Protein AF-A0A2H0S2I1-F1 (afdb_monomer_lite)

Structure (mmCIF, N/CA/C/O backbone):
data_AF-A0A2H0S2I1-F1
#
_entry.id   AF-A0A2H0S2I1-F1
#
loop_
_atom_site.group_PDB
_atom_site.id
_atom_site.type_symbol
_atom_site.label_atom_id
_atom_site.label_alt_id
_atom_site.label_comp_id
_atom_site.label_asym_id
_atom_site.label_entity_id
_atom_site.label_seq_id
_atom_site.pdbx_PDB_ins_code
_atom_site.Cartn_x
_atom_site.Cartn_y
_atom_site.Cartn_z
_atom_site.occupancy
_atom_site.B_iso_or_equiv
_atom_site.auth_seq_id
_atom_site.auth_comp_id
_atom_site.auth_asym_id
_atom_site.auth_atom_id
_atom_site.pdbx_PDB_model_num
ATOM 1 N N . MET A 1 1 ? 10.079 37.851 24.456 1.00 42.41 1 MET A N 1
ATOM 2 C CA . MET A 1 1 ? 9.460 38.008 23.129 1.00 42.41 1 MET A CA 1
ATOM 3 C C . MET A 1 1 ? 8.802 36.678 22.795 1.00 42.41 1 MET A C 1
ATOM 5 O O . MET A 1 1 ? 9.360 35.882 22.060 1.00 42.41 1 MET A O 1
ATOM 9 N N . ASP A 1 2 ? 7.877 36.242 23.648 1.00 37.94 2 ASP A N 1
ATOM 10 C CA . ASP A 1 2 ? 6.435 36.578 23.639 1.00 37.94 2 ASP A CA 1
ATOM 11 C C . ASP A 1 2 ? 5.716 35.738 22.579 1.00 37.94 2 ASP A C 1
ATOM 13 O O . ASP A 1 2 ? 5.990 35.874 21.396 1.00 37.94 2 ASP A O 1
ATOM 17 N N . SER A 1 3 ? 5.016 34.671 22.968 1.00 39.66 3 SER A N 1
ATOM 18 C CA . SER A 1 3 ? 3.694 34.637 23.629 1.00 39.66 3 SER A CA 1
ATOM 19 C C . SER A 1 3 ? 2.559 34.528 22.602 1.00 39.66 3 SER A C 1
ATOM 21 O O . SER A 1 3 ? 2.200 35.507 21.966 1.00 39.66 3 SER A O 1
ATOM 23 N N . THR A 1 4 ? 2.020 33.303 22.513 1.00 53.59 4 THR A N 1
ATOM 24 C CA . THR A 1 4 ? 0.587 32.940 22.613 1.00 53.59 4 THR A CA 1
ATOM 25 C C . THR A 1 4 ? -0.469 33.457 21.614 1.00 53.59 4 THR A C 1
ATOM 27 O O . THR A 1 4 ? -0.371 34.529 21.029 1.00 53.59 4 THR A O 1
ATOM 30 N N . ASN A 1 5 ? -1.566 32.669 21.582 1.00 48.72 5 ASN A N 1
ATOM 31 C CA . ASN A 1 5 ? -2.936 32.896 21.067 1.00 48.72 5 ASN A CA 1
ATOM 32 C C . ASN A 1 5 ? -3.163 32.331 19.652 1.00 48.72 5 ASN A C 1
ATOM 34 O O . ASN A 1 5 ? -2.622 32.845 18.688 1.00 48.72 5 ASN A O 1
ATOM 38 N N . LEU A 1 6 ? -3.876 31.226 19.393 1.00 41.97 6 LEU A N 1
ATOM 39 C CA . LEU A 1 6 ? -5.089 30.614 19.962 1.00 41.97 6 LEU A CA 1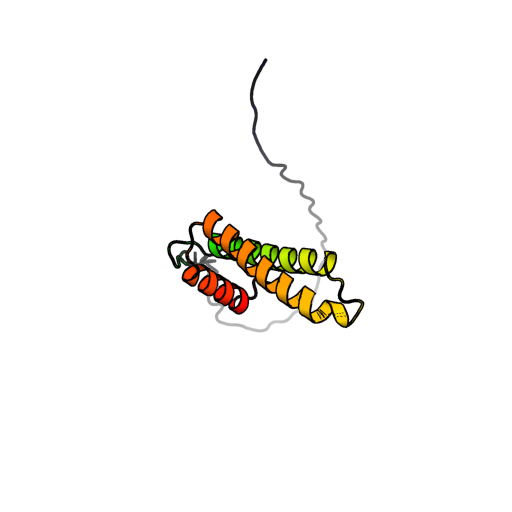
ATOM 40 C C . LEU A 1 6 ? -6.293 31.564 20.113 1.00 41.97 6 LEU A C 1
ATOM 42 O O . LEU A 1 6 ? -6.216 32.567 20.812 1.00 41.97 6 LEU A O 1
ATOM 46 N N . THR A 1 7 ? -7.434 31.101 19.583 1.00 48.38 7 THR A N 1
ATOM 47 C CA . THR A 1 7 ? -8.830 31.527 19.834 1.00 48.38 7 THR A CA 1
ATOM 48 C C . THR A 1 7 ? -9.416 32.619 18.937 1.00 48.38 7 THR A C 1
ATOM 50 O O . THR A 1 7 ? -8.709 33.532 18.551 1.00 48.38 7 THR A O 1
ATOM 53 N N . TRP A 1 8 ? -10.707 32.653 18.578 1.00 40.06 8 TRP A N 1
ATOM 54 C CA . TRP A 1 8 ? -11.888 31.758 18.536 1.00 40.06 8 TRP A CA 1
ATOM 55 C C . TRP A 1 8 ? -13.001 32.639 17.875 1.00 40.06 8 TRP A C 1
ATOM 57 O O . TRP A 1 8 ? -12.894 33.861 17.899 1.00 40.06 8 TRP A O 1
ATOM 67 N N . LYS A 1 9 ? -14.119 32.031 17.442 1.00 42.91 9 LYS A N 1
ATOM 68 C CA . LYS A 1 9 ? -15.490 32.610 17.318 1.00 42.91 9 LYS A CA 1
ATOM 69 C C . LYS A 1 9 ? -15.941 33.398 16.066 1.00 42.91 9 LYS A C 1
ATOM 71 O O . LYS A 1 9 ? -15.585 34.542 15.840 1.00 42.91 9 LYS A O 1
ATOM 76 N N . GLN A 1 10 ? -16.908 32.760 15.393 1.00 44.56 10 GLN A N 1
ATOM 77 C CA . GLN A 1 10 ? -18.297 33.198 15.147 1.00 44.56 10 GLN A CA 1
ATOM 78 C C . GLN A 1 10 ? -18.565 34.595 14.563 1.00 44.56 10 GLN A C 1
ATOM 80 O O . GLN A 1 10 ? -18.384 35.611 15.223 1.00 44.56 10 GLN A O 1
ATOM 85 N N . SER A 1 11 ? -19.204 34.615 13.389 1.00 44.44 11 SER A N 1
ATOM 86 C CA . SER A 1 11 ? -20.079 35.713 12.960 1.00 44.44 11 SER A CA 1
ATOM 87 C C . SER A 1 11 ? -21.494 35.184 12.745 1.00 44.44 11 SER A C 1
ATOM 89 O O . SER A 1 11 ? -21.731 34.302 11.922 1.00 44.44 11 SER A O 1
ATOM 91 N N . LEU A 1 12 ? -22.406 35.716 13.557 1.00 46.72 12 LEU A N 1
ATOM 92 C CA . LEU A 1 12 ? -23.855 35.597 13.460 1.00 46.72 12 LEU A CA 1
ATOM 93 C C . LEU A 1 12 ? -24.420 36.656 12.495 1.00 46.72 12 LEU A C 1
ATOM 95 O O . LEU A 1 12 ? -23.918 37.774 12.462 1.00 46.72 12 LEU A O 1
ATOM 99 N N . LEU A 1 13 ? -25.566 36.294 11.900 1.00 44.75 13 LEU A N 1
ATOM 100 C CA . LEU A 1 13 ? -26.735 37.119 11.537 1.00 44.75 13 LEU A CA 1
ATOM 101 C C . LEU A 1 13 ? -26.597 38.187 10.438 1.00 44.75 13 LEU A C 1
ATOM 103 O O . LEU A 1 13 ? -25.777 39.085 10.534 1.00 44.75 13 LEU A O 1
ATOM 107 N N . ILE A 1 14 ? -27.547 38.168 9.491 1.00 47.59 14 ILE A N 1
ATOM 108 C CA . ILE A 1 14 ? -28.485 39.281 9.238 1.00 47.59 14 ILE A CA 1
ATOM 109 C C . ILE A 1 14 ? -29.729 38.761 8.487 1.00 47.59 14 ILE A C 1
ATOM 111 O O . ILE A 1 14 ? -29.658 38.091 7.460 1.00 47.59 14 ILE A O 1
ATOM 115 N N . THR A 1 15 ? -30.870 39.098 9.078 1.00 48.97 15 THR A N 1
ATOM 116 C CA . THR A 1 15 ? -32.277 38.939 8.696 1.00 48.97 15 THR A CA 1
ATOM 117 C C . THR A 1 15 ? -32.673 39.834 7.518 1.00 48.97 15 THR A C 1
ATOM 119 O O . THR A 1 15 ? -32.336 41.009 7.582 1.00 48.97 15 THR A O 1
ATOM 122 N N . ILE A 1 16 ? -33.506 39.380 6.564 1.00 54.62 16 ILE A N 1
ATOM 123 C CA . ILE A 1 16 ? -34.476 40.263 5.871 1.00 54.62 16 ILE A CA 1
ATOM 124 C C . ILE A 1 16 ? -35.810 39.533 5.627 1.00 54.62 16 ILE A C 1
ATOM 126 O O . ILE A 1 16 ? -35.888 38.511 4.952 1.00 54.62 16 ILE A O 1
ATOM 130 N N . PHE A 1 17 ? -36.851 40.123 6.211 1.00 46.16 17 PHE A N 1
ATOM 131 C CA . PHE A 1 17 ? -38.281 39.861 6.073 1.00 46.16 17 PHE A CA 1
ATOM 132 C C . PHE A 1 17 ? -38.783 40.420 4.728 1.00 46.16 17 PHE A C 1
ATOM 134 O O . PHE A 1 17 ? -38.497 41.574 4.416 1.00 46.16 17 PHE A O 1
ATOM 141 N N . ALA A 1 18 ? -39.593 39.672 3.976 1.00 51.62 18 ALA A N 1
ATOM 142 C CA . ALA A 1 18 ? -40.397 40.234 2.889 1.00 51.62 18 ALA A CA 1
ATOM 143 C C . ALA A 1 18 ? -41.837 39.716 2.984 1.00 51.62 18 ALA A C 1
ATOM 145 O O . ALA A 1 18 ? -42.155 38.591 2.609 1.00 51.62 18 ALA A O 1
ATOM 146 N N . LEU A 1 19 ? -42.689 40.579 3.538 1.00 47.62 19 LEU A N 1
ATOM 147 C CA . LEU A 1 19 ? -44.146 40.517 3.504 1.00 47.62 19 LEU A CA 1
ATOM 148 C C . LEU A 1 19 ? -44.628 40.738 2.064 1.00 47.62 19 LEU A C 1
ATOM 150 O O . LEU A 1 19 ? -44.377 41.798 1.495 1.00 47.62 19 LEU A O 1
ATOM 154 N N . VAL A 1 20 ? -45.390 39.791 1.514 1.00 55.66 20 VAL A N 1
ATOM 155 C CA . VAL A 1 20 ? -46.304 40.059 0.397 1.00 55.66 20 VAL A CA 1
ATOM 156 C C . VAL A 1 20 ? -47.693 39.595 0.810 1.00 55.66 20 VAL A C 1
ATOM 158 O O . VAL A 1 20 ? -47.951 38.417 1.040 1.00 55.66 20 VAL A O 1
ATOM 161 N N . VAL A 1 21 ? -48.566 40.583 0.949 1.00 53.34 21 VAL A N 1
ATOM 162 C CA . VAL A 1 21 ? -50.007 40.464 1.148 1.00 53.34 21 VAL A CA 1
ATOM 163 C C . VAL A 1 21 ? -50.656 40.405 -0.235 1.00 53.34 21 VAL A C 1
ATOM 165 O O . VAL A 1 21 ? -50.249 41.176 -1.101 1.00 53.34 21 VAL A O 1
ATOM 168 N N . LEU A 1 22 ? -51.663 39.542 -0.428 1.00 48.12 22 LEU A N 1
ATOM 169 C CA . LEU A 1 22 ? -53.020 39.861 -0.930 1.00 48.12 22 LEU A CA 1
ATOM 170 C C . LEU A 1 22 ? -53.805 38.579 -1.319 1.00 48.12 22 LEU A C 1
ATOM 172 O O . LEU A 1 22 ? -53.205 37.512 -1.429 1.00 48.12 22 LEU A O 1
ATOM 176 N N . PRO A 1 23 ? -55.154 38.647 -1.410 1.00 56.94 23 PRO A N 1
ATOM 177 C CA . PRO A 1 23 ? -56.052 37.619 -0.893 1.00 56.94 23 PRO A CA 1
ATOM 178 C C . PRO A 1 23 ? -57.014 37.039 -1.955 1.00 56.94 23 PRO A C 1
ATOM 180 O O . PRO A 1 23 ? -56.964 37.374 -3.133 1.00 56.94 23 PRO A O 1
ATOM 183 N N . VAL A 1 24 ? -57.985 36.280 -1.438 1.00 48.06 24 VAL A N 1
ATOM 184 C CA . VAL A 1 24 ? -59.314 35.961 -1.989 1.00 48.06 24 VAL A CA 1
ATOM 185 C C . VAL A 1 24 ? -59.428 34.664 -2.800 1.00 48.06 24 VAL A C 1
ATOM 187 O O . VAL A 1 24 ? -59.160 34.607 -3.990 1.00 48.06 24 VAL A O 1
ATOM 190 N N . GLY A 1 25 ? -60.027 33.670 -2.136 1.00 46.81 25 GLY A N 1
ATOM 191 C CA . GLY A 1 25 ? -61.221 33.013 -2.665 1.00 46.81 25 GLY A CA 1
ATOM 192 C C . GLY A 1 25 ? -61.021 31.730 -3.463 1.00 46.81 25 GLY A C 1
ATOM 193 O O . GLY A 1 25 ? -60.927 31.760 -4.682 1.00 46.81 25 GLY A O 1
ATOM 194 N N . CYS A 1 26 ? -61.153 30.592 -2.783 1.00 39.84 26 CYS A N 1
ATOM 195 C CA . CYS A 1 26 ? -62.001 29.497 -3.255 1.00 39.84 26 CYS A CA 1
ATOM 196 C C . CYS A 1 26 ? -62.365 28.600 -2.071 1.00 39.84 26 CYS A C 1
ATOM 198 O O . CYS A 1 26 ? -61.513 28.050 -1.379 1.00 39.84 26 CYS A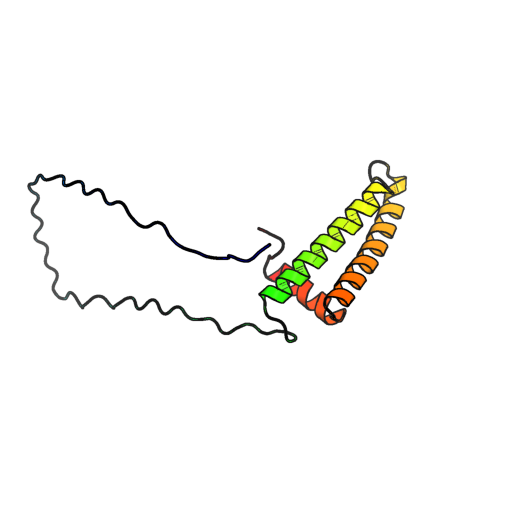 O 1
ATOM 200 N N . THR A 1 27 ? -63.663 28.514 -1.821 1.00 52.22 27 THR A N 1
ATOM 201 C CA . THR A 1 27 ? -64.309 27.644 -0.845 1.00 52.22 27 THR A CA 1
ATOM 202 C C . THR A 1 27 ? -64.124 26.180 -1.223 1.00 52.22 27 THR A C 1
ATOM 204 O O . THR A 1 27 ? -64.558 25.781 -2.300 1.00 52.22 27 THR A O 1
ATOM 207 N N . TYR A 1 28 ? -63.601 25.368 -0.307 1.00 49.06 28 TYR A N 1
ATOM 208 C CA . TYR A 1 28 ? -63.945 23.949 -0.243 1.00 49.06 28 TYR A CA 1
ATOM 209 C C . TYR A 1 28 ? -64.235 23.581 1.209 1.00 49.06 28 TYR A C 1
ATOM 211 O O . TYR A 1 28 ? -63.347 23.505 2.053 1.00 49.06 28 TYR A O 1
ATOM 219 N N . VAL A 1 29 ? -65.523 23.393 1.486 1.00 52.25 29 VAL A N 1
ATOM 220 C CA . VAL A 1 29 ? -66.009 22.659 2.649 1.00 52.25 29 VAL A CA 1
ATOM 221 C C . VAL A 1 29 ? -65.860 21.184 2.302 1.00 52.25 29 VAL A C 1
ATOM 223 O O . VAL A 1 29 ? -66.599 20.691 1.456 1.00 52.25 29 VAL A O 1
ATOM 226 N N . LEU A 1 30 ? -64.918 20.490 2.937 1.00 51.81 30 LEU A N 1
ATOM 227 C CA . LEU A 1 30 ? -64.938 19.035 3.057 1.00 51.81 30 LEU A CA 1
ATOM 228 C C . LEU A 1 30 ? -64.475 18.661 4.466 1.00 51.81 30 LEU A C 1
ATOM 230 O O . LEU A 1 30 ? -63.362 18.948 4.894 1.00 51.81 30 LEU A O 1
ATOM 234 N N . THR A 1 31 ? -65.418 18.065 5.175 1.00 54.25 31 THR A N 1
ATOM 235 C CA . THR A 1 31 ? -65.344 17.437 6.488 1.00 54.25 31 THR A CA 1
ATOM 236 C C . THR A 1 31 ? -64.117 16.546 6.666 1.00 54.25 31 THR A C 1
ATOM 238 O O . THR A 1 31 ? -63.854 15.677 5.833 1.00 54.25 31 THR A O 1
ATOM 241 N N . ARG A 1 32 ? -63.444 16.678 7.811 1.00 41.34 32 ARG A N 1
ATOM 242 C CA . ARG A 1 32 ? -62.716 15.566 8.422 1.00 41.34 32 ARG A CA 1
ATOM 243 C C . ARG A 1 32 ? -62.804 15.671 9.943 1.00 41.34 32 ARG A C 1
ATOM 245 O O . ARG A 1 32 ? -62.176 16.533 10.551 1.00 41.34 32 ARG A O 1
ATOM 252 N N . GLU A 1 33 ? -63.663 14.824 10.501 1.00 55.78 33 GLU A N 1
ATOM 253 C CA . GLU A 1 33 ? -63.546 14.305 11.861 1.00 55.78 33 GLU A CA 1
ATOM 254 C C . GLU A 1 33 ? -62.127 13.743 12.079 1.00 55.78 33 GLU A C 1
ATOM 256 O O . GLU A 1 33 ? -61.498 13.233 11.147 1.00 55.78 33 GLU A O 1
ATOM 261 N N . ASP A 1 34 ? -61.654 13.881 13.318 1.00 59.53 34 ASP A N 1
ATOM 262 C CA . ASP A 1 34 ? -60.508 13.191 13.920 1.00 59.53 34 ASP A CA 1
ATOM 263 C C . ASP A 1 34 ? -59.108 13.541 13.384 1.00 59.53 34 ASP A C 1
ATOM 265 O O . ASP A 1 34 ? -58.412 12.740 12.761 1.00 59.53 34 ASP A O 1
ATOM 269 N N . ALA A 1 35 ? -58.638 14.749 13.709 1.00 53.69 35 ALA A N 1
ATOM 270 C CA . ALA A 1 35 ? -57.206 15.040 13.727 1.00 53.69 35 ALA A CA 1
ATOM 271 C C . ALA A 1 35 ? -56.610 14.572 15.068 1.00 53.69 35 ALA A C 1
ATOM 273 O O . ALA A 1 35 ? -56.604 15.316 16.051 1.00 53.69 35 ALA A O 1
ATOM 274 N N . GLU A 1 36 ? -56.116 13.331 15.105 1.00 66.25 36 GLU A N 1
ATOM 275 C CA . GLU A 1 36 ? -55.151 12.899 16.120 1.00 66.25 36 GLU A CA 1
ATOM 276 C C . GLU A 1 36 ? -53.957 13.875 16.155 1.00 66.25 36 GLU A C 1
ATOM 278 O O . GLU A 1 36 ? -53.507 14.340 15.099 1.00 66.25 36 GLU A O 1
ATOM 283 N N . PRO A 1 37 ? -53.419 14.212 17.343 1.00 63.06 37 PRO A N 1
ATOM 284 C CA . PRO A 1 37 ? -52.242 15.062 17.435 1.00 63.06 37 PRO A CA 1
ATOM 285 C C . PRO A 1 37 ? -51.065 14.379 16.732 1.00 63.06 37 PRO A C 1
ATOM 287 O O . PRO A 1 37 ? -50.732 13.232 17.028 1.00 63.06 37 PRO A O 1
ATOM 290 N N . ALA A 1 38 ? -50.431 15.095 15.800 1.00 64.12 38 ALA A N 1
ATOM 291 C CA . ALA A 1 38 ? -49.246 14.613 15.103 1.00 64.12 38 ALA A CA 1
ATOM 292 C C . ALA A 1 38 ? -48.187 14.143 16.123 1.00 64.12 38 ALA A C 1
ATOM 294 O O . ALA A 1 38 ? -47.877 14.897 17.054 1.00 64.12 38 ALA A O 1
ATOM 295 N N . PRO A 1 39 ? -47.620 12.930 15.977 1.00 54.88 39 PRO A N 1
ATOM 296 C CA . PRO A 1 39 ? -46.574 12.470 16.872 1.00 54.88 39 PRO A CA 1
ATOM 297 C C . PRO A 1 39 ? -45.358 13.386 16.732 1.00 54.88 39 PRO A C 1
ATOM 299 O O . PRO A 1 39 ? -44.842 13.611 15.635 1.00 54.88 39 PRO A O 1
ATOM 302 N N . SER A 1 40 ? -44.926 13.926 17.872 1.00 52.97 40 SER A N 1
ATOM 303 C CA . SER A 1 40 ? -43.668 14.647 18.032 1.00 52.97 40 SER A CA 1
ATOM 304 C C . SER A 1 40 ? -42.543 13.819 17.416 1.00 52.97 40 SER A C 1
ATOM 306 O O . SER A 1 40 ? -42.257 12.717 17.884 1.00 52.97 40 SER A O 1
ATOM 308 N N . ILE A 1 41 ? -41.922 14.331 16.351 1.00 62.09 41 ILE A N 1
ATOM 309 C CA . ILE A 1 41 ? -40.712 13.745 15.776 1.00 62.09 41 ILE A CA 1
ATOM 310 C C . ILE A 1 41 ? -39.581 14.046 16.761 1.00 62.09 41 ILE A C 1
ATOM 312 O O . ILE A 1 41 ? -38.833 15.010 16.609 1.00 62.09 41 ILE A O 1
ATOM 316 N N . GLU A 1 42 ? -39.475 13.231 17.807 1.00 58.78 42 GLU A N 1
ATOM 317 C CA . GLU A 1 42 ? -38.229 13.091 18.541 1.00 58.78 42 GLU A CA 1
ATOM 318 C C . GLU A 1 42 ? -37.216 12.511 17.556 1.00 58.78 42 GLU A C 1
ATOM 320 O O . GLU A 1 42 ? -37.232 11.328 17.218 1.00 58.78 42 GLU A O 1
ATOM 325 N N . GLN A 1 43 ? -36.346 13.377 17.037 1.00 47.47 43 GLN A N 1
ATOM 326 C CA . GLN A 1 43 ? -35.117 12.957 16.385 1.00 47.47 43 GLN A CA 1
ATOM 327 C C . GLN A 1 43 ? -34.244 12.286 17.448 1.00 47.47 43 GLN A C 1
ATOM 329 O O . GLN A 1 43 ? -33.333 12.894 18.005 1.00 47.47 43 GLN A O 1
ATOM 334 N N . THR A 1 44 ? -34.521 11.020 17.753 1.00 44.41 44 THR A N 1
ATOM 335 C CA . THR A 1 44 ? -33.559 10.154 18.419 1.00 44.41 44 THR A CA 1
ATOM 336 C C . THR A 1 44 ? -32.388 9.997 17.465 1.00 44.41 44 THR A C 1
ATOM 338 O O . THR A 1 44 ? -32.400 9.154 16.568 1.00 44.41 44 THR A O 1
ATOM 341 N N . THR A 1 45 ? -31.369 10.836 17.638 1.00 47.12 45 THR A N 1
ATOM 342 C CA . THR A 1 45 ? -30.009 10.533 17.212 1.00 47.12 45 THR A CA 1
ATOM 343 C C . THR A 1 45 ? -29.623 9.233 17.908 1.00 47.12 45 THR A C 1
ATOM 345 O O . THR A 1 45 ? -29.137 9.247 19.037 1.00 47.12 45 THR A O 1
ATOM 348 N N . GLN A 1 46 ? -29.920 8.096 17.274 1.00 44.81 46 GLN A N 1
ATOM 349 C CA . GLN A 1 46 ? -29.402 6.802 17.688 1.00 44.81 46 GLN A CA 1
ATOM 350 C C . GLN A 1 46 ? -27.891 6.879 17.529 1.00 44.81 46 GLN A C 1
ATOM 352 O O . GLN A 1 46 ? -27.337 6.731 16.440 1.00 44.81 46 GLN A O 1
ATOM 357 N N . GLN A 1 47 ? -27.235 7.200 18.634 1.00 47.91 47 GLN A N 1
ATOM 358 C CA . GLN A 1 47 ? -25.800 7.166 18.775 1.00 47.91 47 GLN A CA 1
ATOM 359 C C . GLN A 1 47 ? -25.408 5.689 18.676 1.00 47.91 47 GLN A C 1
ATOM 361 O O . GLN A 1 47 ? -25.461 4.948 19.652 1.00 47.91 47 GLN A O 1
ATOM 366 N N . LYS A 1 48 ? -25.151 5.239 17.444 1.00 64.81 48 LYS A N 1
ATOM 367 C CA . LYS A 1 48 ? -24.710 3.880 17.137 1.00 64.81 48 LYS A CA 1
ATOM 368 C C . LYS A 1 48 ? -23.462 3.614 17.975 1.00 64.81 48 LYS A C 1
ATOM 370 O O . LYS A 1 48 ? -22.514 4.398 17.910 1.00 64.81 48 LYS A O 1
ATOM 375 N N . GLU A 1 49 ? -23.499 2.566 18.794 1.00 67.62 49 GLU A N 1
ATOM 376 C CA . GLU A 1 49 ? -22.371 2.202 19.652 1.00 67.62 49 GLU A CA 1
ATOM 377 C C . GLU A 1 49 ? -21.077 2.098 18.827 1.00 67.62 49 GLU A C 1
ATOM 379 O O . GLU A 1 49 ? -21.121 1.678 17.662 1.00 67.62 49 GLU A O 1
ATOM 384 N N . PRO A 1 50 ? -19.927 2.509 19.392 1.00 70.19 50 PRO A N 1
ATOM 385 C CA . PRO A 1 50 ? -18.665 2.488 18.668 1.00 70.19 50 PRO A CA 1
ATOM 386 C C . PRO A 1 50 ? -18.305 1.053 18.248 1.00 70.19 50 PRO A C 1
ATOM 388 O O . PRO A 1 50 ? -18.134 0.175 19.091 1.00 70.19 50 PRO A O 1
ATOM 391 N N . ASP A 1 51 ? -18.169 0.815 16.936 1.00 77.69 51 ASP A N 1
ATOM 392 C CA . ASP A 1 51 ? -17.748 -0.476 16.365 1.00 77.69 51 ASP A CA 1
ATOM 393 C C . ASP A 1 51 ? -16.239 -0.683 16.576 1.00 77.69 51 ASP A C 1
ATOM 395 O O . ASP A 1 51 ? -15.400 -0.340 15.730 1.00 77.69 51 ASP A O 1
ATOM 399 N N . VAL A 1 52 ? -15.897 -1.216 17.749 1.00 83.88 52 VAL A N 1
ATOM 400 C CA . VAL A 1 52 ? -14.527 -1.567 18.129 1.00 83.88 52 VAL A CA 1
ATOM 401 C C . VAL A 1 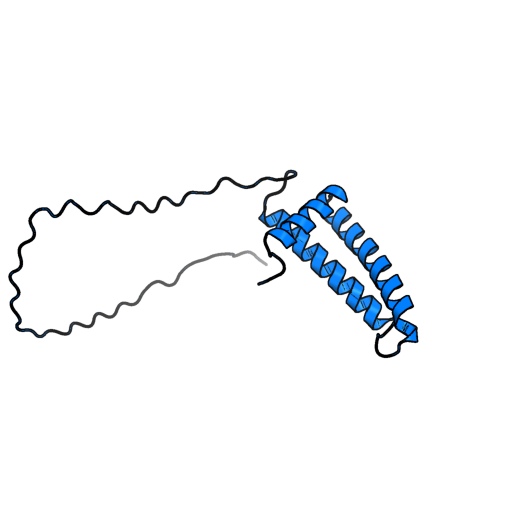52 ? -14.224 -2.991 17.664 1.00 83.88 52 VAL A C 1
ATOM 403 O O . VAL A 1 52 ? -14.764 -3.963 18.192 1.00 83.88 52 VAL A O 1
ATOM 406 N N . ARG A 1 53 ? -13.316 -3.132 16.693 1.00 82.06 53 ARG A N 1
ATOM 407 C CA . ARG A 1 53 ? -12.831 -4.430 16.189 1.00 82.06 53 ARG A CA 1
ATOM 408 C C . ARG A 1 53 ? -11.321 -4.478 16.270 1.00 82.06 53 ARG A C 1
ATOM 410 O O . ARG A 1 53 ? -10.657 -3.514 15.904 1.00 82.06 53 ARG A O 1
ATOM 417 N N . ASN A 1 54 ? -10.778 -5.608 16.721 1.00 81.75 54 ASN A N 1
ATOM 418 C CA . ASN A 1 54 ? -9.334 -5.791 16.915 1.00 81.75 54 ASN A CA 1
ATOM 419 C C . ASN A 1 54 ? -8.704 -4.693 17.803 1.00 81.75 54 ASN A C 1
ATOM 421 O O . ASN A 1 54 ? -7.562 -4.309 17.589 1.00 81.75 54 ASN A O 1
ATOM 425 N N . GLY A 1 55 ? -9.469 -4.147 18.757 1.00 88.50 55 GLY A N 1
ATOM 426 C CA . GLY A 1 55 ? -9.022 -3.045 19.616 1.00 88.50 55 GLY A CA 1
ATOM 427 C C . GLY A 1 55 ? -8.970 -1.665 18.946 1.00 88.50 55 GLY A C 1
ATOM 428 O O . GLY A 1 55 ? -8.522 -0.726 19.588 1.00 88.50 55 GLY A O 1
ATOM 429 N N . MET A 1 56 ? -9.440 -1.525 17.701 1.00 93.62 56 MET A N 1
ATOM 430 C CA . MET A 1 56 ? -9.428 -0.270 16.939 1.00 93.62 56 MET A CA 1
ATOM 431 C C . MET A 1 56 ? -10.845 0.194 16.603 1.00 93.62 56 MET A C 1
ATOM 433 O O . MET A 1 56 ? -11.727 -0.620 16.306 1.00 93.62 56 MET A O 1
ATOM 437 N N . SER A 1 57 ? -11.051 1.507 16.582 1.00 95.50 57 SER A N 1
ATOM 438 C CA . SER A 1 57 ? -12.250 2.143 16.034 1.00 95.50 57 SER A CA 1
ATOM 439 C C . SER A 1 57 ? -12.302 2.024 14.507 1.00 95.50 57 SER A C 1
ATOM 441 O O . SER A 1 57 ? -11.290 1.814 13.840 1.00 95.50 57 SER A O 1
ATOM 443 N N . GLU A 1 58 ? -13.487 2.189 13.918 1.00 95.19 58 GLU A N 1
ATOM 444 C CA . GLU A 1 58 ? -13.635 2.187 12.457 1.00 95.19 58 GLU A CA 1
ATOM 445 C C . GLU A 1 58 ? -12.800 3.279 11.776 1.00 95.19 58 GLU A C 1
ATOM 447 O O . GLU A 1 58 ? -12.199 3.030 10.735 1.00 95.19 58 GLU A O 1
ATOM 452 N N . SER A 1 59 ? -12.708 4.467 12.379 1.00 94.56 59 SER A N 1
ATOM 453 C CA . SER A 1 59 ? -11.920 5.571 11.823 1.00 94.56 59 SER A CA 1
ATOM 454 C C . SER A 1 59 ? -10.427 5.236 11.752 1.00 94.56 59 SER A C 1
ATOM 456 O O . SER A 1 59 ? -9.763 5.585 10.775 1.00 94.56 59 SER A O 1
ATOM 458 N N . GLU A 1 60 ? -9.894 4.547 12.762 1.00 96.38 60 GLU A N 1
ATOM 459 C CA . GLU A 1 60 ? -8.503 4.080 12.760 1.00 96.38 60 GLU A CA 1
ATOM 460 C C . GLU A 1 60 ? -8.292 3.007 11.692 1.00 96.38 60 GLU A C 1
ATOM 462 O O . GLU A 1 60 ? -7.365 3.117 10.892 1.00 96.38 60 GLU A O 1
ATOM 467 N N . ARG A 1 61 ? -9.193 2.018 11.604 1.00 97.56 61 ARG A N 1
ATOM 468 C CA . ARG A 1 61 ? -9.121 0.971 10.570 1.00 97.56 61 ARG A CA 1
ATOM 469 C C . ARG A 1 61 ? -9.201 1.556 9.160 1.00 97.56 61 ARG A C 1
ATOM 471 O O . ARG A 1 61 ? -8.451 1.127 8.289 1.00 97.56 61 ARG A O 1
ATOM 478 N N . ARG A 1 62 ? -10.047 2.567 8.944 1.00 96.56 62 ARG A N 1
ATOM 479 C CA . ARG A 1 62 ? -10.132 3.291 7.670 1.00 96.56 62 ARG A CA 1
ATOM 480 C C . ARG A 1 62 ? -8.838 4.034 7.350 1.00 96.56 62 ARG A C 1
ATOM 482 O O . ARG A 1 62 ? -8.353 3.942 6.232 1.00 96.56 62 ARG A O 1
ATOM 489 N N . THR A 1 63 ? -8.245 4.699 8.338 1.00 97.25 63 THR A N 1
ATOM 490 C CA . THR A 1 63 ? -6.950 5.375 8.160 1.00 97.25 63 THR A CA 1
ATOM 491 C C . THR A 1 63 ? -5.863 4.380 7.752 1.00 97.25 63 THR A C 1
ATOM 493 O O . THR A 1 63 ? -5.115 4.634 6.814 1.00 97.25 63 THR A O 1
ATOM 496 N N . ILE A 1 64 ? -5.802 3.220 8.413 1.00 97.94 64 ILE A N 1
ATOM 497 C CA . ILE A 1 64 ? -4.857 2.151 8.062 1.00 97.94 64 ILE A CA 1
ATOM 498 C C . ILE A 1 64 ? -5.108 1.659 6.633 1.00 97.94 64 ILE A C 1
ATOM 500 O O . ILE A 1 64 ? -4.161 1.516 5.861 1.00 97.94 64 ILE A O 1
ATOM 504 N N . PHE A 1 65 ? -6.371 1.432 6.265 1.00 98.06 65 PHE A N 1
ATOM 505 C CA . PHE A 1 65 ? -6.753 1.020 4.917 1.00 98.06 65 PHE A CA 1
ATOM 506 C C . PHE A 1 65 ? -6.283 2.019 3.850 1.00 98.06 65 PHE A C 1
ATOM 508 O O . PHE A 1 65 ? -5.649 1.622 2.874 1.00 98.06 65 PHE A O 1
ATOM 515 N N . ASP A 1 66 ? -6.515 3.315 4.060 1.00 97.38 66 ASP A N 1
ATOM 516 C CA . ASP A 1 66 ? -6.092 4.366 3.130 1.00 97.38 66 ASP A CA 1
ATOM 517 C C . ASP A 1 66 ? -4.560 4.405 2.970 1.00 97.38 66 ASP A C 1
ATOM 519 O O . ASP A 1 66 ? -4.042 4.586 1.858 1.00 97.38 66 ASP A O 1
ATOM 523 N N . THR A 1 67 ? -3.818 4.175 4.058 1.00 98.12 67 THR A N 1
ATOM 524 C CA . THR A 1 67 ? -2.354 4.075 4.023 1.00 98.12 67 THR A CA 1
ATOM 525 C C . THR A 1 67 ? -1.891 2.836 3.248 1.00 98.12 67 THR A C 1
ATOM 527 O O . THR A 1 67 ? -0.974 2.946 2.434 1.00 98.12 67 THR A O 1
ATOM 530 N N . LEU A 1 68 ? -2.540 1.678 3.424 1.00 98.31 68 LEU A N 1
ATOM 531 C CA . LEU A 1 68 ? -2.244 0.454 2.661 1.00 98.31 68 LEU A CA 1
ATOM 532 C C . LEU A 1 68 ? -2.481 0.651 1.157 1.00 98.31 68 LEU A C 1
ATOM 534 O O . LEU A 1 68 ? -1.619 0.324 0.345 1.00 98.31 68 LEU A O 1
ATOM 538 N N . VAL A 1 69 ? -3.604 1.265 0.778 1.00 97.94 69 VAL A N 1
ATOM 539 C CA . VAL A 1 69 ? -3.918 1.582 -0.627 1.00 97.94 69 VAL A CA 1
ATOM 540 C C . VAL A 1 69 ? -2.899 2.561 -1.215 1.00 97.94 69 VAL A C 1
ATOM 542 O O . VAL A 1 69 ? -2.487 2.438 -2.372 1.00 97.94 69 VAL A O 1
ATOM 545 N N . SER A 1 70 ? -2.465 3.542 -0.424 1.00 97.69 70 SER A N 1
ATOM 546 C CA . SER A 1 70 ? -1.429 4.491 -0.837 1.00 97.69 70 SER A CA 1
ATOM 547 C C . SER A 1 70 ? -0.072 3.807 -1.028 1.00 97.69 70 SER A C 1
ATOM 549 O O . SER A 1 70 ? 0.633 4.118 -1.989 1.00 97.69 70 SER A O 1
ATOM 551 N N . ALA A 1 71 ? 0.269 2.844 -0.168 1.00 98.31 71 ALA A N 1
ATOM 552 C CA . ALA A 1 71 ? 1.468 2.021 -0.287 1.00 98.31 71 ALA A CA 1
ATOM 553 C C . ALA A 1 71 ? 1.456 1.167 -1.566 1.00 98.31 71 ALA A C 1
ATOM 555 O O . ALA A 1 71 ? 2.428 1.198 -2.318 1.00 98.31 71 ALA A O 1
ATOM 556 N N . GLU A 1 72 ? 0.348 0.490 -1.881 1.00 98.44 72 GLU A N 1
ATOM 557 C CA . GLU A 1 72 ? 0.199 -0.266 -3.137 1.00 98.44 72 GLU A CA 1
ATOM 558 C C . GLU A 1 72 ? 0.321 0.635 -4.370 1.00 98.44 72 GLU A C 1
ATOM 560 O O . GLU A 1 72 ? 1.014 0.318 -5.337 1.00 98.44 72 GLU A O 1
ATOM 565 N N . ARG A 1 73 ? -0.323 1.808 -4.336 1.00 98.38 73 ARG A N 1
ATOM 566 C CA . ARG A 1 73 ? -0.230 2.780 -5.430 1.00 98.38 73 ARG A CA 1
ATOM 567 C C . ARG A 1 73 ? 1.208 3.248 -5.638 1.00 98.38 73 ARG A C 1
ATOM 569 O O . ARG A 1 73 ? 1.621 3.426 -6.784 1.00 98.38 73 ARG A O 1
ATOM 576 N N . LYS A 1 74 ? 1.952 3.449 -4.547 1.00 98.56 74 LYS A N 1
ATOM 577 C CA . LYS A 1 74 ? 3.367 3.809 -4.595 1.00 98.56 74 LYS A CA 1
ATOM 578 C C . LYS A 1 74 ? 4.214 2.672 -5.168 1.00 98.56 74 LYS A C 1
ATOM 580 O O . LYS A 1 74 ? 4.999 2.942 -6.067 1.00 98.56 74 LYS A O 1
ATOM 585 N N . ALA A 1 75 ? 4.016 1.434 -4.713 1.00 98.69 75 ALA A N 1
ATOM 586 C CA . ALA A 1 75 ? 4.716 0.260 -5.239 1.00 98.69 75 ALA A CA 1
ATOM 587 C C . ALA A 1 75 ? 4.547 0.141 -6.758 1.00 98.69 75 ALA A C 1
ATOM 589 O O . ALA A 1 75 ? 5.536 0.055 -7.484 1.00 98.69 75 ALA A O 1
ATOM 590 N N . ARG A 1 76 ? 3.307 0.277 -7.245 1.00 98.56 76 ARG A N 1
ATOM 591 C CA . ARG A 1 76 ? 3.021 0.289 -8.681 1.00 98.56 76 ARG A CA 1
ATOM 592 C C . ARG A 1 76 ? 3.716 1.441 -9.399 1.00 98.56 76 ARG A C 1
ATOM 594 O O . ARG A 1 76 ? 4.371 1.219 -10.406 1.00 98.56 76 ARG A O 1
ATOM 601 N N . SER A 1 77 ? 3.613 2.664 -8.874 1.00 98.56 77 SER A N 1
ATOM 602 C CA . SER A 1 77 ? 4.260 3.836 -9.480 1.00 98.56 77 SER A CA 1
ATOM 603 C C . SER A 1 77 ? 5.781 3.684 -9.572 1.00 98.56 77 SER A C 1
ATOM 605 O O . SER A 1 77 ? 6.384 4.127 -10.548 1.00 98.56 77 SER A O 1
ATOM 607 N N . ASP A 1 78 ? 6.408 3.095 -8.556 1.00 98.62 78 ASP A N 1
ATOM 608 C CA . ASP A 1 78 ? 7.853 2.888 -8.520 1.00 98.62 78 ASP A CA 1
ATOM 609 C C . ASP A 1 78 ? 8.272 1.753 -9.472 1.00 98.62 78 ASP A C 1
ATOM 611 O O . ASP A 1 78 ? 9.293 1.882 -10.152 1.00 98.62 78 ASP A O 1
ATOM 615 N N . ALA A 1 79 ? 7.468 0.690 -9.591 1.00 98.62 79 ALA A N 1
ATOM 616 C CA . ALA A 1 79 ? 7.674 -0.372 -10.574 1.00 98.62 79 ALA A CA 1
ATOM 617 C C . ALA A 1 79 ? 7.525 0.138 -12.016 1.00 98.62 79 ALA A C 1
ATOM 619 O O . ALA A 1 79 ? 8.422 -0.074 -12.829 1.00 98.62 79 ALA A O 1
ATOM 620 N N . ASP A 1 80 ? 6.468 0.902 -12.304 1.00 98.31 80 ASP A N 1
ATOM 621 C CA . ASP A 1 80 ? 6.215 1.521 -13.612 1.00 98.31 80 ASP A CA 1
ATOM 622 C C . ASP A 1 80 ? 7.330 2.490 -14.022 1.00 98.31 80 ASP A C 1
ATOM 624 O O . ASP A 1 80 ? 7.671 2.594 -15.200 1.00 98.31 80 ASP A O 1
ATOM 628 N N . SER A 1 81 ? 7.926 3.185 -13.050 1.00 98.31 81 SER A N 1
ATOM 629 C CA . SER A 1 81 ? 9.061 4.083 -13.278 1.00 98.31 81 SER A CA 1
ATOM 630 C C . SER A 1 81 ? 10.336 3.327 -13.675 1.00 98.31 81 SER A C 1
ATOM 632 O O . SER A 1 81 ? 11.088 3.792 -14.532 1.00 98.31 81 SER A O 1
ATOM 634 N N . ARG A 1 82 ? 10.590 2.153 -13.075 1.00 98.31 82 ARG A N 1
ATOM 635 C CA . ARG A 1 82 ? 11.798 1.351 -13.350 1.00 98.31 82 ARG A CA 1
ATOM 636 C C . ARG A 1 82 ? 11.657 0.446 -14.568 1.00 98.31 82 ARG A C 1
ATOM 638 O O . ARG A 1 82 ? 12.604 0.328 -15.341 1.00 98.31 82 ARG A O 1
ATOM 645 N N . PHE A 1 83 ? 10.489 -0.161 -14.739 1.00 98.00 83 PHE A N 1
ATOM 646 C CA . PHE A 1 83 ? 10.159 -1.069 -15.832 1.00 98.00 83 PHE A CA 1
ATOM 647 C C . PHE A 1 83 ? 8.869 -0.591 -16.511 1.00 98.00 83 PHE A C 1
ATOM 649 O O . PHE A 1 83 ? 7.788 -1.109 -16.223 1.00 98.00 83 PHE A O 1
ATOM 656 N N . PRO A 1 84 ? 8.940 0.420 -17.399 1.00 97.81 84 PRO A N 1
ATOM 657 C CA . PRO A 1 84 ? 7.755 0.949 -18.061 1.00 97.81 84 PRO A CA 1
ATOM 658 C C . PRO A 1 84 ? 7.060 -0.111 -18.917 1.00 97.81 84 PRO A C 1
ATOM 660 O O . PRO A 1 84 ? 7.693 -0.757 -19.752 1.00 97.81 84 PRO A O 1
ATOM 663 N N . LEU A 1 85 ? 5.737 -0.220 -18.782 1.00 96.38 85 LEU A N 1
ATOM 664 C CA . LEU A 1 85 ? 4.892 -1.174 -19.516 1.00 96.38 85 LEU A CA 1
ATOM 665 C C . LEU A 1 85 ? 4.634 -0.780 -20.988 1.00 96.38 85 LEU A C 1
ATOM 667 O O . LEU A 1 85 ? 3.669 -1.230 -21.603 1.00 96.38 85 LEU A O 1
ATOM 671 N N . THR A 1 86 ? 5.468 0.087 -21.568 1.00 96.75 86 THR A N 1
ATOM 672 C CA . THR A 1 86 ? 5.388 0.477 -22.986 1.00 96.75 86 THR A CA 1
ATOM 673 C C . THR A 1 86 ? 5.946 -0.593 -23.920 1.00 96.75 86 THR A C 1
ATOM 675 O O . THR A 1 86 ? 5.625 -0.583 -25.109 1.00 96.75 86 THR A O 1
ATOM 678 N N . THR A 1 87 ? 6.767 -1.506 -23.397 1.00 93.62 87 THR A N 1
ATOM 679 C CA . THR A 1 87 ? 7.373 -2.610 -24.142 1.00 93.62 87 THR A CA 1
ATOM 680 C C . THR A 1 87 ? 7.043 -3.950 -23.473 1.00 93.62 87 THR A C 1
ATOM 682 O O . THR A 1 87 ? 7.097 -4.040 -22.243 1.00 93.62 87 THR A O 1
ATOM 685 N N . PRO A 1 88 ? 6.696 -5.004 -24.238 1.00 96.50 88 PRO A N 1
ATOM 686 C CA . PRO A 1 88 ? 6.332 -6.303 -23.668 1.00 96.50 88 PRO A CA 1
ATOM 687 C C . PRO A 1 88 ? 7.419 -6.950 -22.800 1.00 96.50 88 PRO A C 1
ATOM 689 O O . PRO A 1 88 ? 7.096 -7.657 -21.853 1.00 96.50 88 PRO A O 1
ATOM 692 N N . GLU A 1 89 ? 8.696 -6.690 -23.085 1.00 96.88 89 GLU A N 1
ATOM 693 C CA . GLU A 1 89 ? 9.839 -7.276 -22.372 1.00 96.88 89 GLU A CA 1
ATOM 694 C C . GLU A 1 89 ? 9.909 -6.848 -20.898 1.00 96.88 89 GLU A C 1
ATOM 696 O O . GLU A 1 89 ? 10.495 -7.551 -20.080 1.00 96.88 89 GLU A O 1
ATOM 701 N N . ASN A 1 90 ? 9.287 -5.717 -20.550 1.00 98.00 90 ASN A N 1
ATOM 702 C CA . ASN A 1 90 ? 9.286 -5.180 -19.191 1.00 98.00 90 ASN A CA 1
ATOM 703 C C . ASN A 1 90 ? 8.133 -5.712 -18.331 1.00 98.00 90 ASN A C 1
ATOM 705 O O . ASN A 1 90 ? 8.112 -5.431 -17.136 1.00 98.00 90 ASN A O 1
ATOM 709 N N . ILE A 1 91 ? 7.163 -6.435 -18.905 1.00 98.19 91 ILE A N 1
ATOM 710 C CA . ILE A 1 91 ? 5.943 -6.849 -18.192 1.00 98.19 91 ILE A CA 1
ATOM 711 C C . ILE A 1 91 ? 6.287 -7.717 -16.979 1.00 98.19 91 ILE A C 1
ATOM 713 O O . ILE A 1 91 ? 5.835 -7.423 -15.872 1.00 98.19 91 ILE A O 1
ATOM 717 N N . ASP A 1 92 ? 7.116 -8.742 -17.177 1.00 98.19 92 ASP A N 1
ATOM 718 C CA . ASP A 1 92 ? 7.471 -9.684 -16.112 1.00 98.19 92 ASP A CA 1
ATOM 719 C C . ASP A 1 92 ? 8.274 -8.978 -15.010 1.00 98.19 92 ASP A C 1
ATOM 721 O O . ASP A 1 92 ? 7.916 -9.050 -13.836 1.00 98.19 92 ASP A O 1
ATOM 725 N N . GLN A 1 93 ? 9.285 -8.188 -15.392 1.00 98.50 93 GLN A N 1
ATOM 726 C CA . GLN A 1 93 ? 10.126 -7.438 -14.451 1.00 98.50 93 GLN A CA 1
ATOM 727 C C . GLN A 1 93 ? 9.334 -6.390 -13.657 1.00 98.50 93 GLN A C 1
ATOM 729 O O . GLN A 1 93 ? 9.567 -6.199 -12.463 1.00 98.50 93 GLN A O 1
ATOM 734 N N . ASN A 1 94 ? 8.384 -5.710 -14.303 1.00 98.62 94 ASN A N 1
ATOM 735 C CA . ASN A 1 94 ? 7.481 -4.778 -13.636 1.00 98.62 94 ASN A CA 1
ATOM 736 C C . ASN A 1 94 ? 6.592 -5.508 -12.626 1.00 98.62 94 ASN A C 1
ATOM 738 O O . ASN A 1 94 ? 6.485 -5.065 -11.484 1.00 98.62 94 ASN A O 1
ATOM 742 N N . SER A 1 95 ? 5.987 -6.631 -13.027 1.00 98.56 95 SER A N 1
ATOM 743 C CA . SER A 1 95 ? 5.101 -7.411 -12.164 1.00 98.56 95 SER A CA 1
ATOM 744 C C . SER A 1 95 ? 5.834 -7.936 -10.928 1.00 98.56 95 SER A C 1
ATOM 746 O O . SER A 1 95 ? 5.323 -7.795 -9.815 1.00 98.56 95 SER A O 1
ATOM 748 N N . GLU A 1 96 ? 7.031 -8.501 -11.111 1.00 98.69 96 GLU A N 1
ATOM 749 C CA . GLU A 1 96 ? 7.889 -8.980 -10.020 1.00 98.69 96 GLU A CA 1
ATOM 750 C C . GLU A 1 96 ? 8.229 -7.842 -9.053 1.00 98.69 96 GLU A C 1
ATOM 752 O O . GLU A 1 96 ? 7.939 -7.930 -7.857 1.00 98.69 96 GLU A O 1
ATOM 757 N N . LEU A 1 97 ? 8.743 -6.722 -9.573 1.00 98.62 97 LEU A N 1
ATOM 758 C CA . LEU A 1 97 ? 9.117 -5.580 -8.742 1.00 98.62 97 LEU A CA 1
ATOM 759 C C . LEU A 1 97 ? 7.910 -4.965 -8.016 1.00 98.62 97 LEU A C 1
ATOM 761 O O . LEU A 1 97 ? 8.012 -4.592 -6.848 1.00 98.62 97 LEU A O 1
ATOM 765 N N . ASN A 1 98 ? 6.758 -4.851 -8.680 1.00 98.75 98 ASN A N 1
ATOM 766 C CA . ASN A 1 98 ? 5.536 -4.338 -8.065 1.00 98.75 98 ASN A CA 1
ATOM 767 C C . ASN A 1 98 ? 5.096 -5.219 -6.887 1.00 98.75 98 ASN A C 1
ATOM 769 O O . ASN A 1 98 ? 4.707 -4.699 -5.838 1.00 98.75 98 ASN A O 1
ATOM 773 N N . GLN A 1 99 ? 5.178 -6.545 -7.031 1.00 98.69 99 GLN A N 1
ATOM 774 C CA . GLN A 1 99 ? 4.860 -7.474 -5.951 1.00 98.69 99 GLN A CA 1
ATOM 775 C C . GLN A 1 99 ? 5.832 -7.323 -4.774 1.00 98.69 99 GLN A C 1
ATOM 777 O O . GLN A 1 99 ? 5.379 -7.213 -3.634 1.00 98.69 99 GLN A O 1
ATOM 782 N N . GLU A 1 100 ? 7.140 -7.277 -5.035 1.00 98.69 100 GLU A N 1
ATOM 783 C CA . GLU A 1 100 ? 8.168 -7.091 -4.002 1.00 98.69 100 GLU A CA 1
ATOM 784 C C . GLU A 1 100 ? 7.962 -5.785 -3.224 1.00 98.69 100 GLU A C 1
ATOM 786 O O . GLU A 1 100 ? 7.837 -5.804 -1.997 1.00 98.69 100 GLU A O 1
ATOM 791 N N . LEU A 1 101 ? 7.829 -4.660 -3.935 1.00 98.75 101 LEU A N 1
ATOM 792 C CA . LEU A 1 101 ? 7.617 -3.345 -3.326 1.00 98.75 101 LEU A CA 1
ATOM 793 C C . LEU A 1 101 ? 6.289 -3.266 -2.571 1.00 98.75 101 LEU A C 1
ATOM 795 O O . LEU A 1 101 ? 6.210 -2.626 -1.524 1.00 98.75 101 LEU A O 1
ATOM 799 N N . THR A 1 102 ? 5.241 -3.931 -3.065 1.00 98.69 102 THR A N 1
ATOM 800 C CA . THR A 1 102 ? 3.956 -3.997 -2.359 1.00 98.69 102 THR A CA 1
ATOM 801 C C . THR A 1 102 ? 4.118 -4.684 -1.006 1.00 98.69 102 THR A C 1
ATOM 803 O O . THR A 1 102 ? 3.618 -4.176 -0.002 1.00 98.69 102 THR A O 1
ATOM 806 N N . GLN A 1 103 ? 4.832 -5.811 -0.955 1.00 98.50 103 GLN A N 1
ATOM 807 C CA . GLN A 1 103 ? 5.079 -6.527 0.298 1.00 98.50 103 GLN A CA 1
ATOM 808 C C . GLN A 1 103 ? 5.950 -5.710 1.257 1.00 98.50 103 GLN A C 1
ATOM 810 O O . GLN A 1 103 ? 5.624 -5.610 2.441 1.00 98.50 103 GLN A O 1
ATOM 815 N N . GLU A 1 104 ? 7.007 -5.074 0.748 1.00 98.69 104 GLU A N 1
ATOM 816 C CA . GLU A 1 104 ? 7.883 -4.201 1.535 1.00 98.69 104 GLU A CA 1
ATOM 817 C C . GLU A 1 104 ? 7.103 -3.024 2.140 1.00 98.69 104 GLU A C 1
ATOM 819 O O . GLU A 1 104 ? 7.133 -2.794 3.350 1.00 98.69 104 GLU A O 1
ATOM 824 N N . TYR A 1 105 ? 6.343 -2.292 1.324 1.00 98.75 105 TYR A N 1
ATOM 825 C CA . TYR A 1 105 ? 5.614 -1.121 1.803 1.00 98.75 105 TYR A CA 1
ATOM 826 C C . TYR A 1 105 ? 4.476 -1.494 2.747 1.00 98.75 105 TYR A C 1
ATOM 828 O O . TYR A 1 105 ? 4.284 -0.807 3.750 1.00 98.75 105 TYR A O 1
ATOM 836 N N . LYS A 1 106 ? 3.772 -2.605 2.511 1.00 98.56 106 LYS A N 1
ATOM 837 C CA . LYS A 1 106 ? 2.783 -3.121 3.469 1.00 98.56 106 LYS A CA 1
ATOM 838 C C . LYS A 1 106 ? 3.430 -3.539 4.787 1.00 98.56 106 LYS A C 1
ATOM 840 O O . LYS A 1 106 ? 2.872 -3.242 5.841 1.00 98.56 106 LYS A O 1
ATOM 845 N N . ALA A 1 107 ? 4.614 -4.153 4.762 1.00 98.69 107 ALA A N 1
ATOM 846 C CA . ALA A 1 107 ? 5.355 -4.472 5.980 1.00 98.69 107 ALA A CA 1
ATOM 847 C C . ALA A 1 107 ? 5.700 -3.210 6.788 1.00 98.69 107 ALA A C 1
ATOM 849 O O . ALA A 1 107 ? 5.477 -3.192 7.998 1.00 98.69 107 ALA A O 1
ATOM 850 N N . ASN A 1 108 ? 6.125 -2.135 6.121 1.00 98.62 108 ASN A N 1
ATOM 851 C CA . ASN A 1 108 ? 6.382 -0.850 6.776 1.00 98.62 108 ASN A CA 1
ATOM 852 C C . ASN A 1 108 ? 5.108 -0.253 7.395 1.00 98.62 108 ASN A C 1
ATOM 854 O O . ASN A 1 108 ? 5.148 0.272 8.505 1.00 98.62 108 ASN A O 1
ATOM 858 N N . VAL A 1 109 ? 3.957 -0.357 6.719 1.00 98.62 109 VAL A N 1
ATOM 859 C CA . VAL A 1 109 ? 2.666 0.073 7.287 1.00 98.62 109 VAL A CA 1
ATOM 860 C C . VAL A 1 109 ? 2.325 -0.757 8.528 1.00 98.62 109 VAL A C 1
ATOM 862 O O . VAL A 1 109 ? 1.935 -0.200 9.552 1.00 98.62 109 VAL A O 1
ATOM 865 N N . ARG A 1 110 ? 2.519 -2.080 8.486 1.00 98.50 110 ARG A N 1
ATOM 866 C CA . ARG A 1 110 ? 2.293 -2.944 9.655 1.00 98.50 110 ARG A CA 1
ATOM 867 C C . ARG A 1 110 ? 3.139 -2.530 10.852 1.00 98.50 110 ARG A C 1
ATOM 869 O O . ARG A 1 110 ? 2.606 -2.437 11.955 1.00 98.50 110 ARG A O 1
ATOM 876 N N . GLU A 1 111 ? 4.419 -2.246 10.630 1.00 98.50 111 GLU A N 1
ATOM 877 C CA . GLU A 1 111 ? 5.329 -1.770 11.672 1.00 98.50 111 GLU A CA 1
ATOM 878 C C . GLU A 1 111 ? 4.872 -0.422 12.250 1.00 98.50 111 GLU A C 1
ATOM 880 O O . GLU A 1 111 ? 4.783 -0.279 13.468 1.00 98.50 111 GLU A O 1
ATOM 885 N N . GLN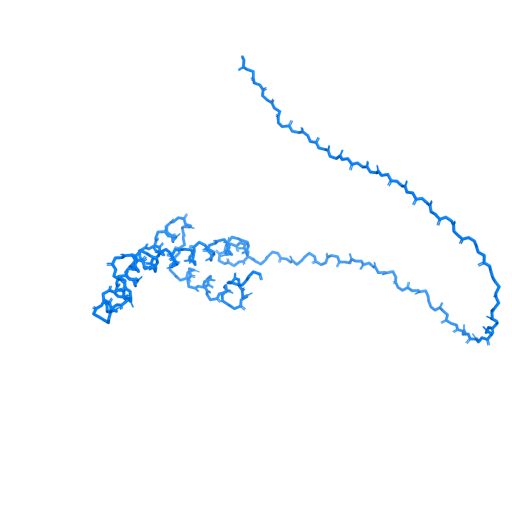 A 1 112 ? 4.492 0.534 11.395 1.00 98.12 112 GLN A N 1
ATOM 886 C CA . GLN A 1 112 ? 4.032 1.866 11.812 1.00 98.12 112 GLN A CA 1
ATOM 887 C C . GLN A 1 112 ? 2.803 1.827 12.724 1.00 98.12 112 GLN A C 1
ATOM 889 O O . GLN A 1 112 ? 2.723 2.599 13.679 1.00 98.12 112 GLN A O 1
ATOM 894 N N . TYR A 1 113 ? 1.847 0.943 12.436 1.00 97.19 113 TYR A N 1
ATOM 895 C CA . TYR A 1 113 ? 0.610 0.822 13.212 1.00 97.19 113 TYR A CA 1
ATOM 896 C C . TYR A 1 113 ? 0.658 -0.292 14.267 1.00 97.19 113 TYR A C 1
ATOM 898 O O . TYR A 1 113 ? -0.314 -0.476 14.998 1.00 97.19 113 TYR A O 1
ATOM 906 N N . GLY A 1 114 ? 1.763 -1.038 14.364 1.00 97.56 114 GLY A N 1
ATOM 907 C CA . GLY A 1 114 ? 1.908 -2.152 15.303 1.00 97.56 114 GLY A CA 1
ATOM 908 C C . GLY A 1 114 ? 0.898 -3.283 15.077 1.00 97.56 114 GLY A C 1
ATOM 909 O O . GLY A 1 114 ? 0.453 -3.907 16.040 1.00 97.56 114 GLY A O 1
ATOM 910 N N . ILE A 1 115 ? 0.506 -3.537 13.824 1.00 97.88 115 ILE A N 1
ATOM 911 C CA . ILE A 1 115 ? -0.490 -4.561 13.476 1.00 97.88 115 ILE A CA 1
ATOM 912 C C . ILE A 1 115 ? 0.161 -5.802 12.867 1.00 97.88 115 ILE A C 1
ATOM 914 O O . ILE A 1 115 ? 1.181 -5.734 12.185 1.00 97.88 115 ILE A O 1
ATOM 918 N N . THR A 1 116 ? -0.459 -6.960 13.083 1.00 97.94 116 THR A N 1
ATOM 919 C CA . THR A 1 116 ? -0.054 -8.200 12.414 1.00 97.94 116 THR A CA 1
ATOM 920 C C . THR A 1 116 ? -0.585 -8.248 10.982 1.00 97.94 116 THR A C 1
ATOM 922 O O . THR A 1 116 ? -1.522 -7.533 10.619 1.00 97.94 116 THR A O 1
ATOM 925 N N . GLU A 1 117 ? -0.023 -9.139 10.168 1.00 97.62 117 GLU A N 1
ATOM 926 C CA . GLU A 1 117 ? -0.529 -9.407 8.818 1.00 97.62 117 GLU A CA 1
ATOM 927 C C . GLU A 1 117 ? -1.994 -9.869 8.818 1.00 97.62 117 GLU A C 1
ATOM 929 O O . GLU A 1 117 ? -2.793 -9.366 8.035 1.00 97.62 117 GLU A O 1
ATOM 934 N N . ASP A 1 118 ? -2.398 -10.712 9.771 1.00 97.69 118 ASP A N 1
ATOM 935 C CA . ASP A 1 118 ? -3.799 -11.129 9.911 1.00 97.69 118 ASP A CA 1
ATOM 936 C C . ASP A 1 118 ? -4.752 -9.948 10.144 1.00 97.69 118 ASP A C 1
ATOM 938 O O . ASP A 1 118 ? -5.877 -9.926 9.639 1.00 97.69 118 ASP A O 1
ATOM 942 N N . VAL A 1 119 ? -4.328 -8.967 10.948 1.00 97.81 119 VAL A N 1
ATOM 943 C CA . VAL A 1 119 ? -5.121 -7.759 11.211 1.00 97.81 119 VAL A CA 1
ATOM 944 C C . VAL A 1 119 ? -5.175 -6.881 9.965 1.00 97.81 119 VAL A C 1
ATOM 946 O O . VAL A 1 119 ? -6.253 -6.393 9.629 1.00 97.81 119 VAL A O 1
ATOM 949 N N . GLN A 1 120 ? -4.057 -6.737 9.250 1.00 98.12 120 GLN A N 1
ATOM 950 C CA . GLN A 1 120 ? -4.008 -6.035 7.970 1.00 98.12 120 GLN A CA 1
ATOM 951 C C . GLN A 1 120 ? -4.994 -6.643 6.961 1.00 98.12 120 GLN A C 1
ATOM 953 O O . GLN A 1 120 ? -5.829 -5.917 6.427 1.00 98.12 120 GLN A O 1
ATOM 958 N N . ILE A 1 121 ? -4.971 -7.966 6.759 1.00 97.94 121 ILE A N 1
ATOM 959 C CA . ILE A 1 121 ? -5.869 -8.665 5.822 1.00 97.94 121 ILE A CA 1
ATOM 960 C C . ILE A 1 121 ? -7.338 -8.414 6.188 1.00 97.94 121 ILE A C 1
ATOM 962 O O . ILE A 1 121 ? -8.162 -8.134 5.319 1.00 97.94 121 ILE A O 1
ATOM 966 N N . LYS A 1 122 ? -7.688 -8.463 7.481 1.00 97.25 122 LYS A N 1
ATOM 967 C CA . LYS A 1 122 ? -9.056 -8.166 7.942 1.00 97.25 122 LYS A CA 1
ATOM 968 C C . LYS A 1 122 ? -9.481 -6.733 7.616 1.00 97.25 122 LYS A C 1
ATOM 970 O O . LYS A 1 122 ? -10.630 -6.529 7.235 1.00 97.25 122 LYS A O 1
ATOM 975 N N . ILE A 1 123 ? -8.577 -5.764 7.769 1.00 97.69 123 ILE A N 1
ATOM 976 C CA . ILE A 1 123 ? -8.834 -4.358 7.432 1.00 97.69 123 ILE A CA 1
ATOM 977 C C . ILE A 1 123 ? -9.008 -4.188 5.919 1.00 97.69 123 ILE A C 1
ATOM 979 O O . ILE A 1 123 ? -9.945 -3.516 5.498 1.00 97.69 123 ILE A O 1
ATOM 983 N N . GLU A 1 124 ? -8.162 -4.821 5.102 1.00 97.69 124 GLU A N 1
ATOM 984 C CA . GLU A 1 124 ? -8.274 -4.782 3.637 1.00 97.69 124 GLU A CA 1
ATOM 985 C C . GLU A 1 124 ? -9.617 -5.349 3.159 1.00 97.69 124 GLU A C 1
ATOM 987 O O . GLU A 1 124 ? -10.326 -4.709 2.380 1.00 97.69 124 GLU A O 1
ATOM 992 N N . VAL A 1 125 ? -10.016 -6.509 3.691 1.00 97.06 125 VAL A N 1
ATOM 993 C CA . VAL A 1 125 ? -11.316 -7.126 3.391 1.00 97.06 125 VAL A CA 1
ATOM 994 C C . VAL A 1 125 ? -12.474 -6.229 3.836 1.00 97.06 125 VAL A C 1
ATOM 996 O O . VAL A 1 125 ? -13.419 -6.039 3.069 1.00 97.06 125 VAL A O 1
ATOM 999 N N . GLU A 1 126 ? -12.411 -5.652 5.041 1.00 96.06 126 GLU A N 1
ATOM 1000 C CA . GLU A 1 126 ? -13.433 -4.719 5.531 1.00 96.06 126 GLU A CA 1
ATOM 1001 C C . GLU A 1 126 ? -13.555 -3.491 4.619 1.00 96.06 126 GLU A C 1
ATOM 1003 O O . GLU A 1 126 ? -14.670 -3.117 4.250 1.00 96.06 126 GLU A O 1
ATOM 1008 N N . GLY A 1 127 ? -12.431 -2.890 4.223 1.00 96.56 127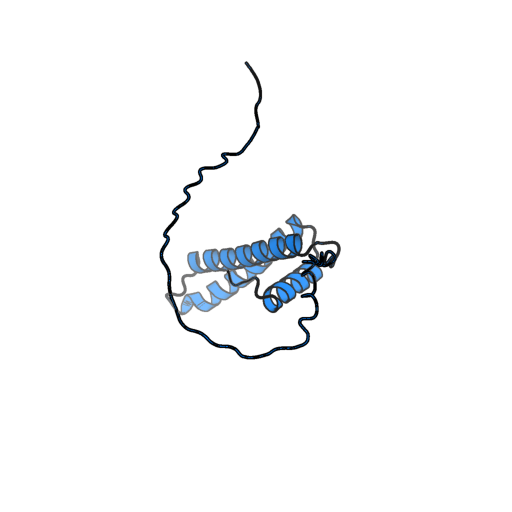 GLY A N 1
ATOM 1009 C CA . GLY A 1 127 ? -12.419 -1.697 3.381 1.00 96.56 127 GLY A CA 1
ATOM 1010 C C . GLY A 1 127 ? -12.993 -1.939 1.990 1.00 96.56 127 GLY A C 1
ATOM 1011 O O . GLY A 1 127 ? -13.758 -1.111 1.491 1.00 96.56 127 GLY A O 1
ATOM 1012 N N . VAL A 1 128 ? -12.725 -3.105 1.396 1.00 95.94 128 VAL A N 1
ATOM 1013 C CA . VAL A 1 128 ? -13.361 -3.517 0.135 1.00 95.94 128 VAL A CA 1
ATOM 1014 C C . VAL A 1 128 ? -14.865 -3.732 0.324 1.00 95.94 128 VAL A C 1
ATOM 1016 O O . VAL A 1 128 ? -15.657 -3.204 -0.453 1.00 95.94 128 VAL A O 1
ATOM 1019 N N . GLN A 1 129 ? -15.283 -4.450 1.372 1.00 95.62 129 GLN A N 1
ATOM 1020 C CA . GLN A 1 129 ? -16.700 -4.736 1.641 1.00 95.62 129 GLN A CA 1
ATOM 1021 C C . GLN A 1 129 ? -17.527 -3.476 1.913 1.00 95.62 129 GLN A C 1
ATOM 1023 O O . GLN A 1 129 ? -18.683 -3.393 1.502 1.00 95.62 129 GLN A O 1
ATOM 1028 N N . LYS A 1 130 ? -16.944 -2.497 2.610 1.00 95.19 130 LYS A N 1
ATOM 1029 C CA . LYS A 1 130 ? -17.587 -1.217 2.926 1.00 95.19 130 LYS A CA 1
ATOM 1030 C C . LYS A 1 130 ? -17.408 -0.158 1.833 1.00 95.19 130 LYS A C 1
ATOM 1032 O O . LYS A 1 130 ? -17.946 0.936 1.974 1.00 95.19 130 LYS A O 1
ATOM 1037 N N . GLY A 1 131 ? -16.672 -0.462 0.762 1.00 95.12 131 GLY A N 1
ATOM 1038 C CA . GLY A 1 131 ? -16.473 0.451 -0.362 1.00 95.12 131 GLY A CA 1
ATOM 1039 C C . GLY A 1 131 ? -15.604 1.668 -0.038 1.00 95.12 131 GLY A C 1
ATOM 1040 O O . GLY A 1 131 ? -15.756 2.700 -0.681 1.00 95.12 131 GLY A O 1
ATOM 1041 N N . TRP A 1 132 ? -14.679 1.568 0.921 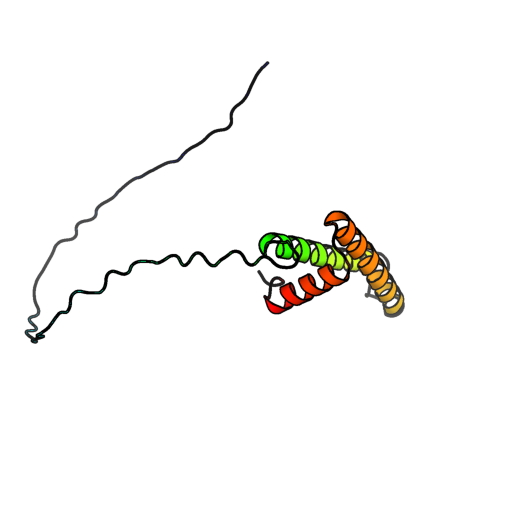1.00 93.88 132 TRP A N 1
ATOM 1042 C CA . TRP A 1 132 ? -13.810 2.686 1.326 1.00 93.88 132 TRP A CA 1
ATOM 1043 C C . TRP A 1 132 ? -12.856 3.167 0.222 1.00 93.88 132 TRP A C 1
ATOM 1045 O O . TRP A 1 132 ? -12.303 4.256 0.327 1.00 93.88 132 TRP A O 1
ATOM 1055 N N . LEU A 1 133 ? -12.688 2.380 -0.846 1.00 87.44 133 LEU A N 1
ATOM 1056 C CA . LEU A 1 133 ? -11.906 2.739 -2.033 1.00 87.44 133 LEU A CA 1
ATOM 1057 C C . LEU A 1 133 ? -12.542 3.852 -2.881 1.00 87.44 133 LEU A C 1
ATOM 1059 O O . LEU A 1 133 ? -11.846 4.453 -3.700 1.00 87.44 133 LEU A O 1
ATOM 1063 N N . LEU A 1 134 ? -13.851 4.085 -2.740 1.00 75.81 134 LEU A N 1
ATOM 1064 C CA . LEU A 1 134 ? -14.600 5.065 -3.524 1.00 75.81 134 LEU A CA 1
ATOM 1065 C C . LEU A 1 134 ? -14.895 6.313 -2.666 1.00 75.81 134 LEU A C 1
ATOM 1067 O O . LEU A 1 134 ? -15.228 6.158 -1.489 1.00 75.81 134 LEU A O 1
ATOM 1071 N N . PRO A 1 135 ? -14.744 7.533 -3.220 1.00 59.78 135 PRO A N 1
ATOM 1072 C CA . PRO A 1 135 ? -15.064 8.781 -2.524 1.00 59.78 135 PRO A CA 1
ATOM 1073 C C . PRO A 1 135 ? -16.564 8.968 -2.267 1.00 59.78 135 PRO A C 1
ATOM 1075 O O . PRO A 1 135 ? -17.382 8.462 -3.072 1.00 59.78 135 PRO A O 1
#

Radius of gyration: 29.63 Å; chains: 1; bounding box: 78×52×48 Å

pLDDT: mean 79.25, std 22.71, range [37.94, 98.75]

Foldseek 3Di:
DDDDDDDDDDDDDDDDDDDDDDDDDDDDDDDDDDDDPDPDPPPPPPPPPFPQDPNDTPVVLLVLLVQLVVQLVVLLVVLCVVQPPPDVVSPVVSVVSSVVSSVVSNVVSCVVVVHDPVSVVVSNVVCVVVVSVPD

Sequence (135 aa):
MDSTNLTWKQSLLITIFALVVLPVGCTYVLTREDAEPAPSIEQTTQQKEPDVRNGMSESERRTIFDTLVSAERKARSDADSRFPLTTPENIDQNSELNQELTQEYKANVREQYGITEDVQIKIEVEGVQKGWLLP

Secondary structure (DSSP, 8-state):
-----------------------------------PPPP--------PPP--BTTB-HHHHHHHHHHHHHHHHHHHHHHHHHS-TTSGGGHHHHHHHHHHHHHHHHHHHHHHHT--HHHHHHHHHHHHHTTTT--